Protein AF-A0A936FIH6-F1 (afdb_monomer)

Radius of gyration: 27.95 Å; Cα contacts (8 Å, |Δi|>4): 46; chains: 1; bounding box: 37×59×84 Å

Structure (mmCIF, N/CA/C/O backbone):
data_AF-A0A936FIH6-F1
#
_entry.id   AF-A0A936FIH6-F1
#
loop_
_atom_site.group_PDB
_atom_site.id
_atom_site.type_symbol
_atom_site.label_atom_id
_atom_site.label_alt_id
_atom_site.label_comp_id
_atom_site.label_asym_id
_atom_site.label_entity_id
_atom_site.label_seq_id
_atom_site.pdbx_PDB_ins_code
_atom_site.Cartn_x
_atom_site.Cartn_y
_atom_site.Cartn_z
_atom_site.occupancy
_atom_site.B_iso_or_equiv
_atom_site.auth_seq_id
_atom_site.auth_comp_id
_atom_site.auth_asym_id
_atom_site.auth_atom_id
_atom_site.pdbx_PDB_model_num
ATOM 1 N N . MET A 1 1 ? 15.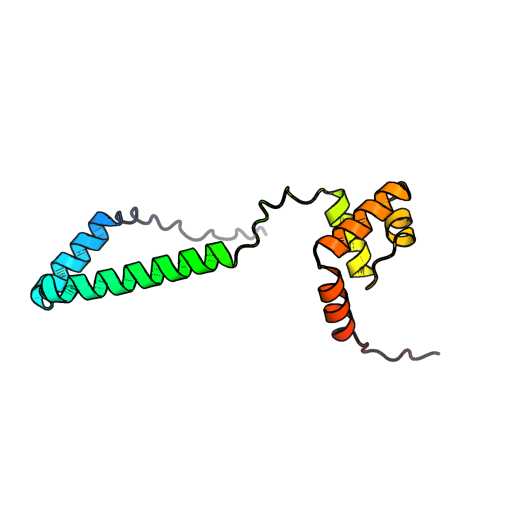488 43.685 -19.402 1.00 36.44 1 MET A N 1
ATOM 2 C CA . MET A 1 1 ? 14.540 43.730 -18.274 1.00 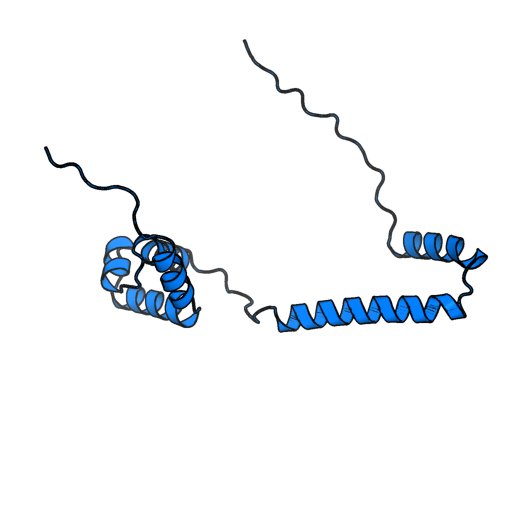36.44 1 MET A CA 1
ATOM 3 C C . MET A 1 1 ? 14.650 42.399 -17.545 1.00 36.44 1 MET A C 1
ATOM 5 O O . MET A 1 1 ? 14.474 41.386 -18.206 1.00 36.44 1 MET A O 1
ATOM 9 N N . ASN A 1 2 ? 15.029 42.391 -16.264 1.00 39.94 2 ASN A N 1
ATOM 10 C CA . ASN A 1 2 ? 15.051 41.181 -15.434 1.00 39.94 2 ASN A CA 1
ATOM 11 C C . ASN A 1 2 ? 13.846 41.230 -14.491 1.00 39.94 2 ASN A C 1
ATOM 13 O O . ASN A 1 2 ? 13.784 42.110 -13.634 1.00 39.94 2 ASN A O 1
ATOM 17 N N . ASP A 1 3 ? 12.910 40.301 -14.668 1.00 42.88 3 ASP A N 1
ATOM 18 C CA . ASP A 1 3 ? 11.798 40.062 -13.753 1.00 42.88 3 ASP A CA 1
ATOM 19 C C . ASP A 1 3 ? 12.302 39.298 -12.524 1.00 42.88 3 ASP A C 1
ATOM 21 O O . ASP A 1 3 ? 12.534 38.088 -12.558 1.00 42.88 3 ASP A O 1
ATOM 25 N N . THR A 1 4 ? 12.501 40.016 -11.422 1.00 49.62 4 THR A N 1
ATOM 26 C CA . THR A 1 4 ? 12.797 39.415 -10.122 1.00 49.62 4 THR A CA 1
ATOM 27 C C . THR A 1 4 ? 11.481 38.957 -9.500 1.00 49.62 4 THR A C 1
ATOM 29 O O . THR A 1 4 ? 10.720 39.766 -8.969 1.00 49.62 4 THR A O 1
ATOM 32 N N . ALA A 1 5 ? 11.196 37.656 -9.568 1.00 54.81 5 ALA A N 1
ATOM 33 C CA . ALA A 1 5 ? 10.110 37.047 -8.810 1.00 54.81 5 ALA A CA 1
ATOM 34 C C . ALA A 1 5 ? 10.328 37.319 -7.309 1.00 54.81 5 ALA A C 1
ATOM 36 O O . ALA A 1 5 ? 11.288 36.839 -6.706 1.00 54.81 5 ALA A O 1
ATOM 37 N N . SER A 1 6 ? 9.455 38.139 -6.723 1.00 54.72 6 SER A N 1
ATOM 38 C CA . SER A 1 6 ? 9.455 38.457 -5.297 1.00 54.72 6 SER A CA 1
ATOM 39 C C . SER A 1 6 ? 9.088 37.197 -4.507 1.00 54.72 6 SER A C 1
ATOM 41 O O . SER A 1 6 ? 7.960 36.711 -4.589 1.00 54.72 6 SER A O 1
ATOM 43 N N . ALA A 1 7 ? 10.061 36.624 -3.796 1.00 60.66 7 ALA A N 1
ATOM 44 C CA . ALA A 1 7 ? 9.838 35.483 -2.917 1.00 60.66 7 ALA A CA 1
ATOM 45 C C . ALA A 1 7 ? 8.918 35.894 -1.756 1.00 60.66 7 ALA A C 1
ATOM 47 O O . ALA A 1 7 ? 9.144 36.917 -1.108 1.00 60.66 7 ALA A O 1
ATOM 48 N N . ALA A 1 8 ? 7.874 35.099 -1.503 1.00 63.34 8 ALA A N 1
ATOM 49 C CA . ALA A 1 8 ? 6.945 35.328 -0.402 1.00 63.34 8 ALA A CA 1
ATOM 50 C C . ALA A 1 8 ? 7.693 35.370 0.949 1.00 63.34 8 ALA A C 1
ATOM 52 O O . ALA A 1 8 ? 8.635 34.595 1.141 1.00 63.34 8 ALA A O 1
ATOM 53 N N . PRO A 1 9 ? 7.292 36.246 1.890 1.00 68.50 9 PRO A N 1
ATOM 54 C CA . PRO A 1 9 ? 7.954 36.362 3.182 1.00 68.50 9 PRO A CA 1
ATOM 55 C C . PRO A 1 9 ? 7.906 35.021 3.917 1.00 68.50 9 PRO A C 1
ATOM 57 O O . PRO A 1 9 ? 6.835 34.435 4.092 1.00 68.50 9 PRO A O 1
ATOM 60 N N . VAL A 1 10 ? 9.078 34.544 4.341 1.00 71.25 10 VAL A N 1
ATOM 61 C CA . VAL A 1 10 ? 9.221 33.346 5.171 1.00 71.25 10 VAL A CA 1
ATOM 62 C C . VAL A 1 10 ? 8.495 33.622 6.484 1.00 71.25 10 VAL A C 1
ATOM 64 O O . VAL A 1 10 ? 8.960 34.402 7.312 1.00 71.25 10 VAL A O 1
ATOM 67 N N . ARG A 1 11 ? 7.300 33.049 6.642 1.00 76.94 11 ARG A N 1
ATOM 68 C CA . ARG A 1 11 ? 6.563 33.108 7.902 1.00 76.94 11 ARG A CA 1
ATOM 69 C C . ARG A 1 11 ? 7.258 32.188 8.890 1.00 76.94 11 ARG A C 1
ATOM 71 O O . ARG A 1 11 ? 7.201 30.971 8.735 1.00 76.94 11 ARG A O 1
ATOM 78 N N . ASP A 1 12 ? 7.913 32.790 9.871 1.00 81.19 12 ASP A N 1
ATOM 79 C CA . ASP A 1 12 ? 8.481 32.067 10.997 1.00 81.19 12 ASP A CA 1
ATOM 80 C C . ASP A 1 12 ? 7.325 31.648 11.913 1.00 81.19 12 ASP A C 1
ATOM 82 O O . ASP A 1 12 ? 6.673 32.484 12.546 1.00 81.19 12 ASP A O 1
ATOM 86 N N . TYR A 1 13 ? 6.978 30.364 11.873 1.00 74.19 13 TYR A N 1
ATOM 87 C CA . TYR A 1 13 ? 5.942 29.808 12.731 1.00 74.19 13 TYR A CA 1
ATOM 88 C C . TYR A 1 13 ? 6.600 29.285 14.005 1.00 74.19 13 TYR A C 1
ATOM 90 O O . TYR A 1 13 ? 7.602 28.572 13.912 1.00 74.19 13 TYR A O 1
ATOM 98 N N . PRO A 1 14 ? 6.041 29.585 15.192 1.00 81.25 14 PRO A N 1
ATOM 99 C CA . PRO A 1 14 ? 6.519 28.959 16.410 1.00 81.25 14 PRO A CA 1
ATOM 100 C C . PRO A 1 14 ? 6.408 27.432 16.279 1.00 81.25 14 PRO A C 1
ATOM 102 O O . PRO A 1 14 ? 5.500 26.938 15.596 1.00 81.25 14 PRO A O 1
ATOM 105 N N . PRO A 1 15 ? 7.318 26.678 16.916 1.00 82.88 15 PRO A N 1
ATOM 106 C CA . PRO A 1 15 ? 7.257 25.226 16.904 1.00 82.88 15 PRO A CA 1
ATOM 107 C C . PRO A 1 1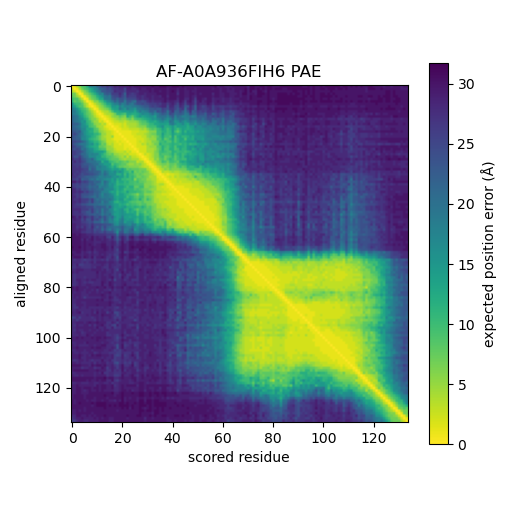5 ? 5.897 24.765 17.429 1.00 82.88 15 PRO A C 1
ATOM 109 O O . PRO A 1 15 ? 5.366 25.319 18.396 1.00 82.88 15 PRO A O 1
ATOM 112 N N . LEU A 1 16 ? 5.326 23.762 16.760 1.00 82.44 16 LEU A N 1
ATOM 113 C CA . LEU A 1 16 ? 4.071 23.176 17.203 1.00 82.44 16 LEU A CA 1
ATOM 114 C C . LEU A 1 16 ? 4.272 22.563 18.599 1.00 82.44 16 LEU A C 1
ATOM 116 O O . LEU A 1 16 ? 5.298 21.914 18.822 1.00 82.44 16 LEU A O 1
ATOM 120 N N . PRO A 1 17 ? 3.324 22.766 19.529 1.00 80.81 17 PRO A N 1
ATOM 121 C CA . PRO A 1 17 ? 3.367 22.111 20.828 1.00 80.81 17 PRO A CA 1
ATOM 122 C C . PRO A 1 17 ? 3.372 20.589 20.659 1.00 80.81 17 PRO A C 1
ATOM 124 O O . PRO A 1 17 ? 2.795 20.054 19.706 1.00 80.81 17 PRO A O 1
ATOM 127 N N . ASP A 1 18 ? 4.027 19.896 21.586 1.00 85.06 18 ASP A N 1
ATOM 128 C CA . ASP A 1 18 ? 3.999 18.438 21.622 1.00 85.06 18 ASP A CA 1
ATOM 129 C C . ASP A 1 18 ? 2.595 17.902 21.948 1.00 85.06 18 ASP A C 1
ATOM 131 O O . ASP A 1 18 ? 1.693 18.621 22.392 1.00 85.06 18 ASP A O 1
ATOM 135 N N . PHE A 1 19 ? 2.406 16.610 21.676 1.00 75.56 19 PHE A N 1
ATOM 136 C CA . PHE A 1 19 ? 1.120 15.942 21.849 1.00 75.56 19 PHE A CA 1
ATOM 137 C C . PHE A 1 19 ? 0.610 16.041 23.290 1.00 75.56 19 PHE A C 1
ATOM 139 O O . PHE A 1 19 ? -0.564 16.334 23.485 1.00 75.56 19 PHE A O 1
ATOM 146 N N . GLU A 1 20 ? 1.487 15.868 24.2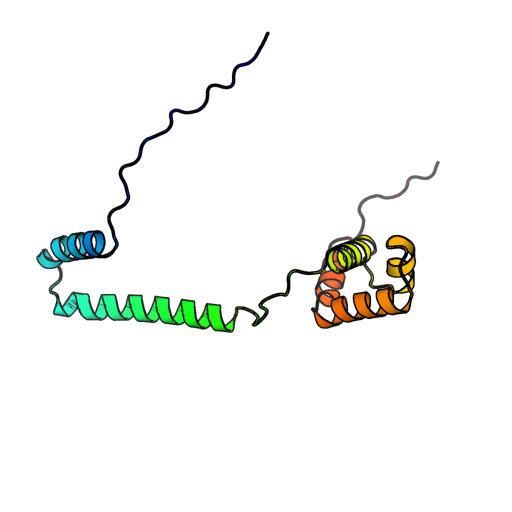81 1.00 79.44 20 GLU A N 1
ATOM 147 C CA . GLU A 1 20 ? 1.131 15.923 25.701 1.00 79.44 20 GLU A CA 1
ATOM 148 C C . GLU A 1 20 ? 0.625 17.319 26.099 1.00 79.44 20 GLU A C 1
ATOM 150 O O . GLU A 1 20 ? -0.387 17.451 26.785 1.00 79.44 20 GLU A O 1
ATOM 155 N N . THR A 1 21 ? 1.259 18.375 25.590 1.00 82.06 21 THR A N 1
ATOM 156 C CA . THR A 1 21 ? 0.854 19.768 25.807 1.00 82.06 21 THR A CA 1
ATOM 157 C C . THR A 1 21 ? -0.508 20.066 25.180 1.00 82.06 21 THR A C 1
ATOM 159 O O . THR A 1 21 ? -1.356 20.711 25.801 1.00 82.06 21 THR A O 1
ATOM 162 N N . VAL A 1 22 ? -0.748 19.593 23.953 1.00 81.25 22 VAL A N 1
ATOM 163 C CA . VAL A 1 22 ? -2.044 19.749 23.271 1.00 81.25 22 VAL A CA 1
ATOM 164 C C . VAL A 1 22 ? -3.136 18.968 24.001 1.00 81.25 22 VAL A C 1
ATOM 166 O O . VAL A 1 22 ? -4.220 19.499 24.244 1.00 81.25 22 VAL A O 1
ATOM 169 N N . GLU A 1 23 ? -2.841 17.733 24.388 1.00 76.19 23 GLU A N 1
ATOM 170 C CA . GLU A 1 23 ? -3.745 16.830 25.092 1.00 76.19 23 GLU A CA 1
ATOM 171 C C . GLU A 1 23 ? -4.153 17.407 26.458 1.00 76.19 23 GLU A C 1
ATOM 173 O O . GLU A 1 23 ? -5.344 17.530 26.752 1.00 76.19 23 GLU A O 1
ATOM 178 N N . GLN A 1 24 ? -3.193 17.893 27.250 1.00 77.38 24 GLN A N 1
ATOM 179 C CA . GLN A 1 24 ? -3.461 18.566 28.524 1.00 77.38 24 GLN A CA 1
ATOM 180 C C . GLN A 1 24 ? -4.259 19.862 28.351 1.00 77.38 24 GLN A C 1
ATOM 182 O O . GLN A 1 24 ? -5.146 20.142 29.160 1.00 77.38 24 GLN A O 1
ATOM 187 N N . HIS A 1 25 ? -3.985 20.654 27.309 1.00 79.31 25 HIS A N 1
ATOM 188 C CA . HIS A 1 25 ? -4.732 21.884 27.039 1.00 79.31 25 HIS A CA 1
ATOM 189 C C . HIS A 1 25 ? -6.199 21.592 26.699 1.00 79.31 25 HIS A C 1
ATOM 191 O O . HIS A 1 25 ? -7.106 22.218 27.254 1.00 79.31 25 HIS A O 1
ATOM 197 N N . ILE A 1 26 ? -6.441 20.606 25.832 1.00 73.88 26 ILE A N 1
ATOM 198 C CA . ILE A 1 26 ? -7.788 20.187 25.436 1.00 73.88 26 ILE A CA 1
ATOM 199 C C . ILE A 1 26 ? -8.524 19.585 26.637 1.00 73.88 26 ILE A C 1
ATOM 201 O O . ILE A 1 26 ? -9.638 20.004 26.942 1.00 73.88 26 ILE A O 1
ATOM 205 N N . TYR A 1 27 ? -7.904 18.670 27.385 1.00 71.81 27 TYR A N 1
ATOM 206 C CA . TYR A 1 27 ? -8.544 18.046 28.549 1.00 71.81 27 TYR A CA 1
ATOM 207 C C . TYR A 1 27 ? -8.753 19.011 29.707 1.00 71.81 27 TYR A C 1
ATOM 209 O O . TYR A 1 27 ? -9.793 18.955 30.366 1.00 71.81 27 TYR A O 1
ATOM 217 N N . GLY A 1 28 ? -7.828 19.946 29.921 1.00 72.19 28 GLY A N 1
ATOM 218 C CA . GLY A 1 28 ? -7.985 21.034 30.880 1.00 72.19 28 GLY A CA 1
ATOM 219 C C . GLY A 1 28 ? -9.175 21.933 30.540 1.00 72.19 28 GLY A C 1
ATOM 220 O O . GLY A 1 28 ? -9.962 22.268 31.427 1.00 72.19 28 GLY A O 1
ATOM 221 N N . ALA A 1 29 ? -9.359 22.268 29.259 1.00 73.19 29 ALA A N 1
ATOM 222 C CA . ALA A 1 29 ? -10.492 23.065 28.790 1.00 73.19 29 ALA A CA 1
ATOM 223 C C . ALA A 1 29 ? -11.827 22.296 28.855 1.00 73.19 29 ALA A C 1
ATOM 225 O O . ALA A 1 29 ? -12.850 22.855 29.261 1.00 73.19 29 ALA A O 1
ATOM 226 N N . CYS A 1 30 ? -11.823 21.007 28.507 1.00 67.44 30 CYS A N 1
ATOM 227 C CA . CYS A 1 30 ? -13.015 20.157 28.499 1.00 67.44 30 CYS A CA 1
ATOM 228 C C . CYS A 1 30 ? -13.490 19.760 29.905 1.00 67.44 30 CYS A C 1
ATOM 230 O O . CYS A 1 30 ? -14.692 19.575 30.092 1.00 67.44 30 CYS A O 1
ATOM 232 N N . ARG A 1 31 ? -12.600 19.717 30.912 1.00 66.56 31 ARG A N 1
ATOM 233 C CA . ARG A 1 31 ? -12.914 19.321 32.304 1.00 66.56 31 ARG A CA 1
ATOM 234 C C . ARG A 1 31 ? -14.016 20.140 32.977 1.00 66.56 31 ARG A C 1
ATOM 236 O O . ARG A 1 31 ? -14.578 19.706 33.977 1.00 66.56 31 ARG A O 1
ATOM 243 N N . ARG A 1 32 ? -14.301 21.341 32.462 1.00 68.50 32 ARG A N 1
ATOM 244 C CA . ARG A 1 32 ? -15.349 22.237 32.974 1.00 68.50 32 ARG A CA 1
ATOM 245 C C . ARG A 1 32 ? -16.757 21.853 32.503 1.00 68.50 32 ARG A C 1
ATOM 247 O O . ARG A 1 32 ? -17.726 22.302 33.105 1.00 68.50 32 ARG A O 1
ATOM 254 N N . TYR A 1 33 ? -16.860 21.039 31.452 1.00 71.81 33 TYR A N 1
ATOM 255 C CA . TYR A 1 33 ? -18.124 20.656 30.814 1.00 71.81 33 TYR A CA 1
ATOM 256 C C . TYR A 1 33 ? -18.321 19.142 30.724 1.00 71.81 33 TYR A C 1
ATOM 258 O O . TYR A 1 33 ? -19.455 18.678 30.690 1.00 71.81 33 TYR A O 1
ATOM 266 N N . ILE A 1 34 ? -17.228 18.380 30.687 1.00 71.00 34 ILE A N 1
ATOM 267 C CA . ILE A 1 34 ? -17.223 16.926 30.564 1.00 71.00 34 ILE A CA 1
ATOM 268 C C . ILE A 1 34 ? -16.295 16.398 31.652 1.00 71.00 34 ILE A C 1
ATOM 270 O O . ILE A 1 34 ? -15.113 16.747 31.705 1.00 71.00 34 ILE A O 1
ATOM 274 N N . THR A 1 35 ? -16.841 15.597 32.558 1.00 73.38 35 THR A N 1
ATOM 275 C CA . THR A 1 35 ? -16.062 14.975 33.627 1.00 73.38 35 THR A CA 1
ATOM 276 C C . THR A 1 35 ? -15.161 13.881 33.053 1.00 73.38 35 THR A C 1
ATOM 278 O O . THR A 1 35 ? -15.404 13.355 31.966 1.00 73.38 35 THR A O 1
ATOM 281 N N . GLN A 1 36 ? -14.073 13.553 33.753 1.00 68.75 36 GLN A N 1
ATOM 282 C CA . GLN A 1 36 ? -13.073 12.613 33.236 1.00 68.75 36 GLN A CA 1
ATOM 283 C C . GLN A 1 36 ? -13.669 11.225 32.948 1.00 68.75 36 GLN A C 1
ATOM 285 O O . GLN A 1 36 ? -13.302 10.615 31.951 1.00 68.75 36 GLN A O 1
ATOM 290 N N . ASP A 1 37 ? -14.645 10.785 33.742 1.00 79.25 37 ASP A N 1
ATOM 291 C CA . ASP A 1 37 ? -15.396 9.539 33.548 1.00 79.25 37 ASP A CA 1
ATOM 292 C C . ASP A 1 37 ? -16.250 9.529 32.270 1.00 79.25 37 ASP A C 1
ATOM 294 O O . ASP A 1 37 ? -16.462 8.473 31.682 1.00 79.25 37 ASP A O 1
ATOM 298 N N . MET A 1 38 ? -16.705 10.694 31.800 1.00 77.38 38 MET A N 1
ATOM 299 C CA . MET A 1 38 ? -17.421 10.820 30.526 1.00 77.38 38 MET A CA 1
ATOM 300 C C . MET A 1 38 ? -16.469 10.975 29.337 1.00 77.38 38 MET A C 1
ATOM 302 O O . MET A 1 38 ? -16.821 10.640 28.209 1.00 77.38 38 MET A O 1
ATOM 306 N N . LEU A 1 39 ? -15.265 11.489 29.580 1.00 76.50 39 LEU A N 1
ATOM 307 C CA . LEU A 1 39 ? -14.275 11.785 28.552 1.00 76.50 39 LEU A CA 1
ATOM 308 C C . LEU A 1 39 ? -13.409 10.558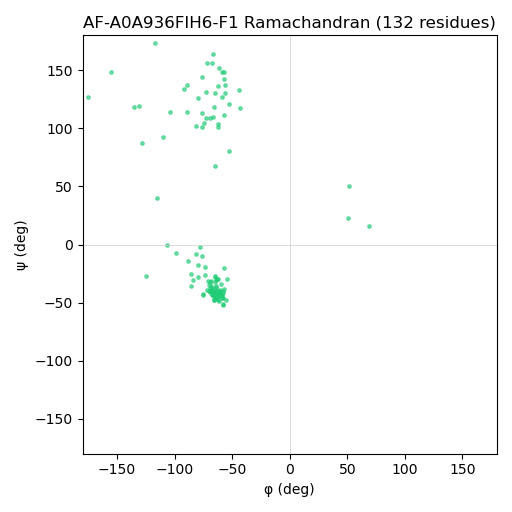 28.202 1.00 76.50 39 LEU A C 1
ATOM 310 O O . LEU A 1 39 ? -13.084 10.326 27.040 1.00 76.50 39 LEU A O 1
ATOM 314 N N . GLU A 1 40 ? -13.089 9.730 29.193 1.00 79.06 40 GLU A N 1
ATOM 315 C CA . GLU A 1 40 ? -12.336 8.482 29.044 1.00 79.06 40 GLU A CA 1
ATOM 316 C C . GLU A 1 40 ? -12.944 7.485 28.032 1.00 79.06 40 GLU A C 1
ATOM 318 O O . GLU A 1 40 ? -12.210 7.038 27.144 1.00 79.06 40 GLU A O 1
ATOM 323 N N . PRO A 1 41 ? -14.260 7.178 28.043 1.00 83.06 41 PRO A N 1
ATOM 324 C CA . PRO A 1 41 ? -14.850 6.308 27.023 1.00 83.06 41 PRO A CA 1
ATOM 325 C C . PRO A 1 41 ? -14.776 6.909 25.611 1.00 83.06 41 PRO A C 1
ATOM 327 O O . PRO A 1 41 ? -14.630 6.165 24.642 1.00 83.06 41 PRO A O 1
ATOM 330 N N . ILE A 1 42 ? -14.819 8.240 25.476 1.00 80.38 42 ILE A N 1
ATOM 331 C CA . ILE A 1 42 ? -14.689 8.926 24.180 1.00 80.38 42 ILE A CA 1
ATOM 332 C C . ILE A 1 42 ? -13.258 8.782 23.641 1.00 80.38 42 ILE A C 1
ATOM 334 O O . ILE A 1 42 ? -13.074 8.519 22.453 1.00 80.38 42 ILE A O 1
ATOM 338 N N . HIS A 1 43 ? -12.238 8.896 24.495 1.00 82.25 43 HIS A N 1
ATOM 339 C CA . HIS A 1 43 ? -10.845 8.685 24.078 1.00 82.25 43 HIS A CA 1
ATOM 340 C C . HIS A 1 43 ? -10.561 7.258 23.666 1.00 82.25 43 HIS A C 1
ATOM 342 O O . HIS A 1 43 ? -9.882 7.050 22.663 1.00 82.25 43 HIS A O 1
ATOM 348 N N . ASN A 1 44 ? -11.085 6.294 24.421 1.00 83.38 44 ASN A N 1
ATOM 349 C CA . ASN A 1 44 ? -10.914 4.885 24.100 1.00 83.38 44 ASN A CA 1
ATOM 350 C C . ASN A 1 44 ? -11.532 4.576 22.733 1.00 83.38 44 ASN A C 1
ATOM 352 O O . ASN A 1 44 ? -10.860 3.998 21.890 1.00 83.38 44 ASN A O 1
ATOM 356 N N . LEU A 1 45 ? -12.733 5.096 22.450 1.00 87.38 45 LEU A N 1
ATOM 357 C CA . LEU A 1 45 ? -13.374 4.934 21.144 1.00 87.38 45 LEU A CA 1
ATOM 358 C C . LEU A 1 45 ? -12.529 5.502 19.988 1.00 87.38 45 LEU A C 1
ATOM 360 O O . LEU A 1 45 ? -12.406 4.871 18.939 1.00 87.38 45 LEU A O 1
ATOM 364 N N . ILE A 1 46 ? -11.940 6.689 20.167 1.00 84.75 46 ILE A N 1
ATOM 365 C CA . ILE A 1 46 ? -11.082 7.317 19.150 1.00 84.75 46 ILE A CA 1
ATOM 366 C C . ILE A 1 46 ? -9.790 6.516 18.962 1.00 84.75 46 ILE A C 1
ATOM 368 O O . ILE A 1 46 ? -9.376 6.284 17.826 1.00 84.75 46 ILE A O 1
ATOM 372 N N . ARG A 1 47 ? -9.161 6.079 20.058 1.00 85.38 47 ARG A N 1
ATOM 373 C CA . ARG A 1 47 ? -7.940 5.268 20.023 1.00 85.38 47 ARG A CA 1
ATOM 374 C C . ARG A 1 47 ? -8.185 3.945 19.306 1.00 85.38 47 ARG A C 1
ATOM 376 O O . ARG A 1 47 ? -7.457 3.639 18.370 1.00 85.38 47 ARG A O 1
ATOM 383 N N . ASP A 1 48 ? -9.256 3.243 19.661 1.00 87.88 48 ASP A N 1
ATOM 384 C CA . ASP A 1 48 ? -9.638 1.972 19.048 1.00 87.88 48 ASP A CA 1
ATOM 385 C C . ASP A 1 48 ? -9.917 2.132 17.548 1.00 87.88 48 ASP A C 1
ATOM 387 O O . ASP A 1 48 ? -9.489 1.306 16.745 1.00 87.88 48 ASP A O 1
ATOM 391 N N . ALA A 1 49 ? -10.581 3.220 17.139 1.00 84.75 49 ALA A N 1
ATOM 392 C CA . ALA A 1 49 ? -10.829 3.509 15.728 1.00 84.75 49 ALA A CA 1
ATOM 393 C C . ALA A 1 49 ? -9.533 3.788 14.946 1.00 84.75 49 ALA A C 1
ATOM 395 O O . ALA A 1 49 ? -9.379 3.318 13.817 1.00 84.75 49 ALA A O 1
ATOM 396 N N . ILE A 1 50 ? -8.589 4.527 15.538 1.00 84.88 50 ILE A N 1
ATOM 397 C CA . ILE A 1 50 ? -7.277 4.807 14.935 1.00 84.88 50 ILE A CA 1
ATOM 398 C C . ILE A 1 50 ? -6.440 3.529 14.842 1.00 84.88 50 ILE A C 1
ATOM 400 O O . ILE A 1 50 ? -5.811 3.281 13.812 1.00 84.88 50 ILE A O 1
ATOM 404 N N . ASP A 1 51 ? -6.439 2.706 15.888 1.00 88.25 51 ASP A N 1
ATOM 405 C CA . ASP A 1 51 ? -5.705 1.443 15.909 1.00 88.25 51 ASP A CA 1
ATOM 406 C C . ASP A 1 51 ? -6.306 0.434 14.926 1.00 88.25 51 ASP A C 1
ATOM 408 O O . ASP A 1 51 ? -5.560 -0.249 14.221 1.00 88.25 51 ASP A O 1
ATOM 412 N N . ALA A 1 52 ? -7.634 0.397 14.786 1.00 85.06 52 ALA A N 1
ATOM 413 C CA . ALA A 1 52 ? -8.316 -0.390 13.766 1.00 85.06 52 ALA A CA 1
ATOM 414 C C . ALA A 1 52 ? -7.967 0.085 1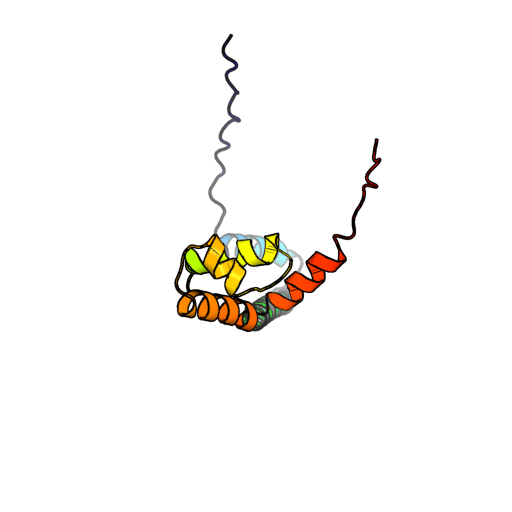2.346 1.00 85.06 52 ALA A C 1
ATOM 416 O O . ALA A 1 52 ? -7.621 -0.747 11.508 1.00 85.06 52 ALA A O 1
ATOM 417 N N . ASP A 1 53 ? -7.975 1.395 12.068 1.00 82.25 53 ASP A N 1
ATOM 418 C CA . ASP A 1 53 ? -7.547 1.939 10.767 1.00 82.25 53 ASP A CA 1
ATOM 419 C C . ASP A 1 53 ? -6.076 1.611 10.485 1.00 82.25 53 ASP A C 1
ATOM 421 O O . ASP A 1 53 ? -5.734 1.146 9.397 1.00 82.25 53 ASP A O 1
ATOM 425 N N . ARG A 1 54 ? -5.193 1.759 11.480 1.00 79.25 54 ARG A N 1
ATOM 426 C CA . ARG A 1 54 ? -3.778 1.390 11.361 1.00 79.25 54 ARG A CA 1
ATOM 427 C C . ARG A 1 54 ? -3.612 -0.106 11.093 1.00 79.25 54 ARG A C 1
ATOM 429 O O . ARG A 1 54 ? -2.817 -0.472 10.230 1.00 79.25 54 ARG A O 1
ATOM 436 N N . ALA A 1 55 ? -4.353 -0.966 11.787 1.00 79.81 55 ALA A N 1
ATOM 437 C CA . ALA A 1 55 ? -4.318 -2.412 11.588 1.00 79.81 55 ALA A CA 1
ATOM 438 C C . ALA A 1 55 ? -4.877 -2.813 10.217 1.00 79.81 55 ALA A C 1
ATOM 440 O O . ALA A 1 55 ? -4.307 -3.680 9.556 1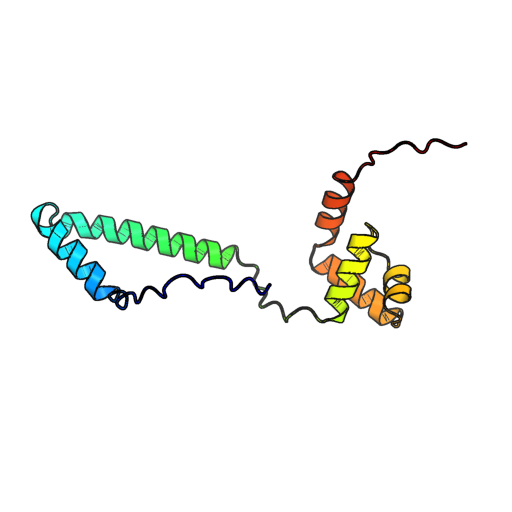.00 79.81 55 ALA A O 1
ATOM 441 N N . MET A 1 56 ? -5.949 -2.168 9.755 1.00 79.19 56 MET A N 1
ATOM 442 C CA . MET A 1 56 ? -6.494 -2.364 8.412 1.00 79.19 56 MET A CA 1
ATOM 443 C C . MET A 1 56 ? -5.514 -1.892 7.342 1.00 79.19 56 MET A C 1
ATOM 445 O O . MET A 1 56 ? -5.297 -2.606 6.372 1.00 79.19 56 MET A O 1
ATOM 449 N N . ARG A 1 57 ? -4.852 -0.745 7.522 1.00 69.62 57 ARG A N 1
ATOM 450 C CA . ARG A 1 57 ? -3.778 -0.283 6.629 1.00 69.62 57 ARG A CA 1
ATOM 451 C C . ARG A 1 57 ? -2.572 -1.210 6.644 1.00 69.62 57 ARG A C 1
ATOM 453 O O . ARG A 1 57 ? -1.963 -1.395 5.602 1.00 69.62 57 ARG A O 1
ATOM 460 N N . ALA A 1 58 ? -2.235 -1.809 7.783 1.00 65.88 58 ALA A N 1
ATOM 461 C CA . ALA A 1 58 ? -1.172 -2.806 7.868 1.00 65.88 58 ALA A CA 1
ATOM 462 C C . ALA A 1 58 ? -1.541 -4.117 7.148 1.00 65.88 58 ALA A C 1
ATOM 464 O O . ALA A 1 58 ? -0.661 -4.772 6.603 1.00 65.88 58 ALA A O 1
ATOM 465 N N . GLN A 1 59 ? -2.828 -4.478 7.109 1.00 60.41 59 GLN A N 1
ATOM 466 C CA . GLN A 1 59 ? -3.342 -5.652 6.388 1.00 60.41 59 GLN A CA 1
ATOM 467 C C . GLN A 1 59 ? -3.594 -5.382 4.894 1.00 60.41 59 GLN A C 1
ATOM 469 O O . GLN A 1 59 ? -3.474 -6.289 4.077 1.00 60.41 59 GLN A O 1
ATOM 474 N N . ALA A 1 60 ? -3.938 -4.143 4.534 1.00 53.75 60 ALA A N 1
ATOM 475 C CA . ALA A 1 60 ? -4.139 -3.685 3.159 1.00 53.75 60 ALA A CA 1
ATOM 476 C C . ALA A 1 60 ? -2.844 -3.188 2.501 1.00 53.75 60 ALA A C 1
ATOM 478 O O . ALA A 1 60 ? -2.795 -3.021 1.282 1.00 53.75 60 ALA A O 1
ATOM 479 N N . ALA A 1 61 ? -1.787 -2.953 3.281 1.00 45.19 61 ALA A N 1
ATOM 480 C CA . ALA A 1 61 ? -0.450 -2.826 2.744 1.00 45.19 61 ALA A CA 1
ATOM 481 C C . ALA A 1 61 ? -0.078 -4.196 2.167 1.00 45.19 61 ALA A C 1
ATOM 483 O O . ALA A 1 61 ? -0.021 -5.169 2.925 1.00 45.19 61 ALA A O 1
ATOM 484 N N . PRO A 1 62 ? 0.194 -4.321 0.856 1.00 45.97 62 PRO A N 1
ATOM 485 C CA . PRO A 1 62 ? 0.860 -5.519 0.395 1.00 45.97 62 PRO A CA 1
ATOM 486 C C . PRO A 1 62 ? 2.149 -5.616 1.210 1.00 45.97 62 PRO A C 1
ATOM 488 O O . PRO A 1 62 ? 2.882 -4.631 1.336 1.00 45.97 62 PRO A O 1
ATOM 491 N N . ALA A 1 63 ? 2.407 -6.786 1.791 1.00 46.59 63 ALA A N 1
ATOM 492 C CA . ALA A 1 63 ? 3.695 -7.143 2.364 1.00 46.59 63 ALA A CA 1
ATOM 493 C C . ALA A 1 63 ? 4.735 -7.211 1.234 1.00 46.59 63 ALA A C 1
ATOM 495 O O . ALA A 1 63 ? 5.232 -8.258 0.846 1.00 46.59 63 ALA A O 1
ATOM 496 N N . ALA A 1 64 ? 5.025 -6.059 0.659 1.00 48.59 64 ALA A N 1
ATOM 497 C CA . ALA A 1 64 ? 6.095 -5.803 -0.253 1.00 48.59 64 ALA A CA 1
ATOM 498 C C . ALA A 1 64 ? 6.796 -4.599 0.358 1.00 48.59 64 ALA A C 1
ATOM 500 O O . ALA A 1 64 ? 6.568 -3.445 -0.003 1.00 48.59 64 ALA A O 1
ATOM 501 N N . VAL A 1 65 ? 7.738 -4.889 1.253 1.00 49.19 65 VAL A N 1
ATOM 502 C CA . VAL A 1 65 ? 9.046 -4.251 1.126 1.00 49.19 65 VAL A CA 1
ATOM 503 C C . VAL A 1 65 ? 9.498 -4.513 -0.309 1.00 49.19 65 VAL A C 1
ATOM 505 O O . VAL A 1 65 ? 10.184 -5.487 -0.608 1.00 49.19 65 VAL A O 1
ATOM 508 N N . ALA A 1 66 ? 8.970 -3.709 -1.233 1.00 52.06 66 ALA A N 1
ATOM 509 C CA . ALA A 1 66 ? 9.291 -3.762 -2.632 1.00 52.06 66 ALA A CA 1
ATOM 510 C C . ALA A 1 66 ? 10.771 -3.434 -2.667 1.00 52.06 66 ALA A C 1
ATOM 512 O O . ALA A 1 66 ? 11.160 -2.275 -2.508 1.00 52.06 66 ALA A O 1
ATOM 513 N N . SER A 1 67 ? 11.598 -4.472 -2.815 1.00 56.53 67 SER A N 1
ATOM 514 C CA . SER A 1 67 ? 12.951 -4.287 -3.310 1.00 56.53 67 SER A CA 1
ATOM 515 C C . SER A 1 67 ? 12.809 -3.302 -4.462 1.00 56.53 67 SER A C 1
ATOM 517 O O . SER A 1 67 ? 12.018 -3.581 -5.373 1.00 56.53 67 SER A O 1
ATOM 519 N N . PRO A 1 68 ? 13.416 -2.107 -4.369 1.00 63.91 68 PRO A N 1
ATOM 520 C CA . PRO A 1 68 ? 13.129 -1.040 -5.306 1.00 63.91 68 PRO A CA 1
ATOM 521 C C . PRO A 1 68 ? 13.318 -1.608 -6.704 1.00 63.91 68 PRO A C 1
ATOM 523 O O . PRO A 1 68 ? 14.394 -2.132 -6.999 1.00 63.91 68 PRO A O 1
ATOM 526 N N . LEU A 1 69 ? 12.253 -1.571 -7.519 1.00 65.38 69 LEU A N 1
ATOM 527 C CA . LEU A 1 69 ? 12.248 -2.189 -8.845 1.00 65.38 69 LEU A CA 1
ATOM 528 C C . LEU A 1 69 ? 13.558 -1.850 -9.548 1.00 65.38 69 LEU A C 1
ATOM 530 O O . LEU A 1 69 ? 14.002 -0.695 -9.539 1.00 65.38 69 LEU A O 1
ATOM 534 N N . THR A 1 70 ? 14.211 -2.836 -10.147 1.00 79.81 70 THR A N 1
ATOM 535 C CA . THR A 1 70 ? 15.467 -2.558 -10.837 1.00 79.81 70 THR A CA 1
ATOM 536 C C . THR A 1 70 ? 15.209 -1.561 -11.969 1.00 79.81 70 THR A C 1
ATOM 538 O O . THR A 1 70 ? 14.114 -1.479 -12.541 1.00 79.81 70 THR A O 1
ATOM 541 N N . LYS A 1 71 ? 16.225 -0.768 -12.329 1.00 81.69 71 LYS A N 1
ATOM 542 C CA . LYS A 1 71 ? 16.117 0.179 -13.454 1.00 81.69 71 LYS A CA 1
ATOM 543 C C . LYS A 1 71 ? 15.675 -0.526 -14.743 1.00 81.69 71 LYS A C 1
ATOM 545 O O . LYS A 1 71 ? 15.017 0.092 -15.574 1.00 81.69 71 LYS A O 1
ATOM 550 N N . LEU A 1 72 ? 16.023 -1.805 -14.888 1.00 81.75 72 LEU A N 1
ATOM 551 C CA . LEU A 1 72 ? 15.660 -2.630 -16.031 1.00 81.75 72 LEU A CA 1
ATOM 552 C C . LEU A 1 72 ? 14.187 -3.074 -15.992 1.00 81.75 72 LEU A C 1
ATOM 554 O O . LEU A 1 72 ? 13.503 -2.926 -17.000 1.00 81.75 72 LEU A O 1
ATOM 558 N N . GLN A 1 73 ? 13.664 -3.485 -14.831 1.00 82.94 73 GLN A N 1
ATOM 559 C CA . GLN A 1 73 ? 12.236 -3.794 -14.647 1.00 82.94 73 GLN A CA 1
ATOM 560 C C . GLN A 1 73 ? 11.340 -2.593 -14.952 1.00 82.94 73 GLN A C 1
ATOM 562 O O . GLN A 1 73 ? 10.395 -2.717 -15.725 1.00 82.94 73 GLN A O 1
ATOM 567 N N . ARG A 1 74 ? 11.679 -1.399 -14.445 1.00 84.81 74 ARG A N 1
ATOM 568 C CA . ARG A 1 74 ? 10.917 -0.174 -14.759 1.00 84.81 74 ARG A CA 1
ATOM 569 C C . ARG A 1 74 ? 10.860 0.115 -16.259 1.00 84.81 74 ARG A C 1
ATOM 571 O O . ARG A 1 74 ? 9.824 0.525 -16.773 1.00 84.81 74 ARG A O 1
ATOM 578 N N . LYS A 1 75 ? 11.971 -0.105 -16.968 1.00 85.19 75 LYS A N 1
ATOM 579 C CA . LYS A 1 75 ? 12.024 0.067 -18.424 1.00 85.19 75 LYS A CA 1
ATOM 580 C C . LYS A 1 75 ? 11.190 -0.987 -19.157 1.00 85.19 75 LYS A C 1
ATOM 582 O O . LYS A 1 75 ? 10.505 -0.634 -20.109 1.00 85.19 75 LYS A O 1
ATOM 587 N N . ALA A 1 76 ? 11.217 -2.246 -18.717 1.00 85.38 76 ALA A N 1
ATOM 588 C CA . ALA A 1 76 ? 10.403 -3.314 -19.302 1.00 85.38 76 ALA A CA 1
ATOM 589 C C . ALA A 1 76 ? 8.901 -3.052 -19.132 1.00 85.38 76 ALA A C 1
ATOM 591 O O . ALA A 1 76 ? 8.148 -3.196 -20.094 1.00 85.38 76 ALA A O 1
ATOM 592 N N . ILE A 1 77 ? 8.488 -2.570 -17.956 1.00 84.25 77 ILE A N 1
ATOM 593 C CA . ILE A 1 77 ? 7.115 -2.127 -17.690 1.00 84.25 77 ILE A CA 1
ATOM 594 C C . ILE A 1 77 ? 6.729 -1.018 -18.676 1.00 84.25 77 ILE A C 1
ATOM 596 O O . ILE A 1 77 ? 5.753 -1.162 -19.404 1.00 84.25 77 ILE A O 1
ATOM 600 N N . ALA A 1 78 ? 7.534 0.042 -18.800 1.00 84.69 78 ALA A N 1
ATOM 601 C CA . ALA A 1 78 ? 7.255 1.124 -19.748 1.00 84.69 78 ALA A CA 1
ATOM 602 C C . ALA A 1 78 ? 7.131 0.634 -21.206 1.00 84.69 78 ALA A C 1
ATOM 604 O O . ALA A 1 78 ? 6.267 1.097 -21.951 1.00 84.69 78 ALA A O 1
ATOM 605 N N . VAL A 1 79 ? 7.959 -0.327 -21.625 1.00 84.19 79 VAL A N 1
ATOM 606 C CA . VAL A 1 79 ? 7.856 -0.945 -22.957 1.00 84.19 79 VAL A CA 1
ATOM 607 C C . VAL A 1 79 ? 6.531 -1.695 -23.129 1.00 84.19 79 VAL A C 1
ATOM 609 O O . VAL A 1 79 ? 5.883 -1.524 -24.159 1.00 84.19 79 VAL A O 1
ATOM 612 N N . CYS A 1 80 ? 6.098 -2.472 -22.137 1.00 84.38 80 CYS A N 1
ATOM 613 C CA . CYS A 1 80 ? 4.839 -3.218 -22.217 1.00 84.38 80 CYS A CA 1
ATOM 614 C C . CYS A 1 80 ? 3.618 -2.283 -22.216 1.00 84.38 80 CYS A C 1
ATOM 616 O O . CYS A 1 80 ? 2.730 -2.449 -23.046 1.00 84.38 80 CYS A O 1
ATOM 618 N N . PHE A 1 81 ? 3.621 -1.241 -21.377 1.00 80.94 81 PHE A N 1
ATOM 619 C CA . PHE A 1 81 ? 2.550 -0.233 -21.311 1.00 80.94 81 PHE A CA 1
ATOM 620 C C . PHE A 1 81 ? 2.472 0.669 -22.542 1.00 80.94 81 PHE A C 1
ATOM 622 O O . PHE A 1 81 ? 1.391 1.085 -22.934 1.00 80.94 81 PHE A O 1
ATOM 629 N N . THR A 1 82 ? 3.592 0.966 -23.200 1.00 81.50 82 THR A N 1
ATOM 630 C CA . THR A 1 82 ? 3.554 1.711 -24.474 1.00 81.50 82 THR A CA 1
ATOM 631 C C . THR A 1 82 ? 3.065 0.869 -25.647 1.00 81.50 82 THR A C 1
ATOM 633 O O . THR A 1 82 ? 2.664 1.432 -26.663 1.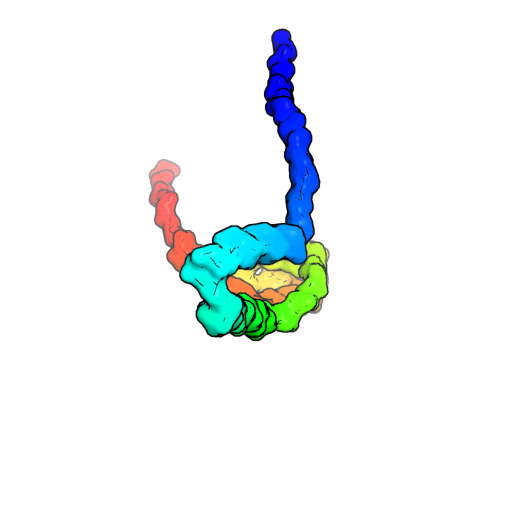00 81.50 82 THR A O 1
ATOM 636 N N . SER A 1 83 ? 3.111 -0.456 -25.519 1.00 79.19 83 SER A N 1
ATOM 637 C CA . SER A 1 83 ? 2.779 -1.402 -26.589 1.00 79.19 83 SER A CA 1
ATOM 638 C C . SER A 1 83 ? 1.435 -2.101 -26.355 1.00 79.19 83 SER A C 1
ATOM 640 O O . SER A 1 83 ? 1.046 -2.933 -27.173 1.00 79.19 83 SER A O 1
ATOM 642 N N . ASP A 1 84 ? 0.761 -1.780 -25.241 1.00 78.06 84 ASP A N 1
ATOM 643 C CA . ASP A 1 84 ? -0.496 -2.366 -24.755 1.00 78.06 84 ASP A CA 1
ATOM 644 C C . ASP A 1 84 ? -0.490 -3.911 -24.709 1.00 78.06 84 ASP A C 1
ATOM 646 O O . ASP A 1 84 ? -1.534 -4.558 -24.736 1.00 78.06 84 ASP A O 1
ATOM 650 N N . LYS A 1 85 ? 0.702 -4.523 -24.649 1.00 80.50 85 LYS A N 1
ATOM 651 C CA . LYS A 1 85 ? 0.903 -5.978 -24.600 1.00 80.50 85 LYS A CA 1
ATOM 652 C C . LYS A 1 85 ? 2.237 -6.336 -23.953 1.00 80.50 85 LYS A C 1
ATOM 654 O O . LYS A 1 85 ? 3.238 -5.637 -24.130 1.00 80.50 85 LYS A O 1
ATOM 659 N N . VAL A 1 86 ? 2.278 -7.480 -23.275 1.00 82.88 86 VAL A N 1
ATOM 660 C CA . VAL A 1 86 ? 3.525 -8.076 -22.778 1.00 82.88 86 VAL A CA 1
ATOM 661 C C . VAL A 1 86 ? 4.090 -8.997 -23.860 1.00 82.88 86 VAL A C 1
ATOM 663 O O . VAL A 1 86 ? 3.481 -10.003 -24.211 1.00 82.88 86 VAL A O 1
ATOM 666 N N . SER A 1 87 ? 5.247 -8.644 -24.425 1.00 84.44 87 SER A N 1
ATOM 667 C CA . SER A 1 87 ? 5.913 -9.429 -25.472 1.00 84.44 87 SER A CA 1
ATOM 668 C C . SER A 1 87 ? 7.407 -9.544 -25.198 1.00 84.44 87 SER A C 1
ATOM 670 O O . SER A 1 87 ? 8.129 -8.544 -25.204 1.00 84.44 87 SER A O 1
ATOM 672 N N . VAL A 1 88 ? 7.880 -10.781 -25.019 1.00 87.12 88 VAL A N 1
ATOM 673 C CA . VAL A 1 88 ? 9.292 -11.087 -24.732 1.00 87.12 88 VAL A CA 1
ATOM 674 C C . VAL A 1 88 ? 10.201 -10.557 -25.839 1.00 87.12 88 VAL A C 1
ATOM 676 O O . VAL A 1 88 ? 11.180 -9.869 -25.558 1.00 87.12 88 VAL A O 1
ATOM 679 N N . SER A 1 89 ? 9.846 -10.790 -27.104 1.00 86.19 89 SER A N 1
ATOM 680 C CA . SER A 1 89 ? 10.630 -10.326 -28.256 1.00 86.19 89 SER A CA 1
ATOM 681 C C . SER A 1 89 ? 10.683 -8.799 -28.357 1.00 86.19 89 SER A C 1
ATOM 683 O O . SER A 1 89 ? 11.681 -8.233 -28.803 1.00 86.19 89 SER A O 1
ATOM 685 N N . GLU A 1 90 ? 9.621 -8.110 -27.936 1.00 84.69 90 GLU A N 1
ATOM 686 C CA . GLU A 1 90 ? 9.574 -6.649 -27.956 1.00 84.69 90 GLU A CA 1
ATOM 687 C C . GLU A 1 90 ? 10.420 -6.037 -26.836 1.00 84.69 90 GLU A C 1
ATOM 689 O O . GLU A 1 90 ? 11.208 -5.124 -27.096 1.00 84.69 90 GLU A O 1
ATOM 694 N N . VAL A 1 91 ? 10.330 -6.587 -25.623 1.00 87.12 91 VAL A N 1
ATOM 695 C CA . VAL A 1 91 ? 11.181 -6.204 -24.486 1.00 87.12 91 VAL A CA 1
ATOM 696 C C . VAL A 1 91 ? 12.651 -6.464 -24.810 1.00 87.12 91 VAL A C 1
ATOM 698 O O . VAL A 1 91 ? 13.485 -5.583 -24.607 1.00 87.12 91 VAL A O 1
ATOM 701 N N . GLN A 1 92 ? 12.966 -7.616 -25.404 1.00 90.06 92 GLN A N 1
ATOM 702 C CA . GLN A 1 92 ? 14.315 -7.959 -25.847 1.00 90.06 92 GLN A CA 1
ATOM 703 C C . GLN A 1 92 ? 14.863 -6.930 -26.846 1.00 90.06 92 GLN A C 1
ATOM 705 O O . GLN A 1 92 ? 15.954 -6.398 -26.644 1.00 90.06 92 GLN A O 1
ATOM 710 N N . ARG A 1 93 ? 14.101 -6.611 -27.903 1.00 87.62 93 ARG A N 1
ATOM 711 C CA . ARG A 1 93 ? 14.538 -5.686 -28.960 1.00 87.62 93 ARG A CA 1
ATOM 712 C C . ARG A 1 93 ? 14.657 -4.244 -28.470 1.00 87.62 93 ARG A C 1
ATOM 714 O O . ARG A 1 93 ? 15.575 -3.549 -28.887 1.00 87.62 93 ARG A O 1
ATOM 721 N N . LYS A 1 94 ? 13.736 -3.774 -27.620 1.00 88.06 94 LYS A N 1
ATOM 722 C CA . LYS A 1 94 ? 13.742 -2.382 -27.131 1.00 88.06 94 LYS A CA 1
ATOM 723 C C . LYS A 1 94 ? 14.737 -2.142 -25.998 1.00 88.06 94 LYS A C 1
ATOM 725 O O . LYS A 1 94 ? 15.195 -1.014 -25.841 1.00 88.06 94 LYS A O 1
ATOM 730 N N . LEU A 1 95 ? 15.056 -3.166 -25.206 1.00 86.88 95 LEU A N 1
ATOM 731 C CA . LEU A 1 95 ? 16.030 -3.057 -24.116 1.00 86.88 95 LEU A CA 1
ATOM 732 C C . LEU A 1 95 ? 17.421 -3.583 -24.484 1.00 86.88 95 LEU A C 1
ATOM 734 O O . LEU A 1 95 ? 18.344 -3.382 -23.700 1.00 86.88 95 LEU A O 1
ATOM 738 N N . SER A 1 96 ? 17.578 -4.202 -25.660 1.00 89.12 96 SER A N 1
ATOM 739 C CA . SER A 1 96 ? 18.831 -4.798 -26.146 1.00 89.12 96 SER A CA 1
ATOM 740 C C . SER A 1 96 ? 19.461 -5.758 -25.129 1.00 89.12 96 SER A C 1
ATOM 742 O O . SER A 1 96 ? 20.636 -5.638 -24.790 1.00 89.12 96 SER A O 1
ATOM 744 N N . ILE A 1 97 ? 18.658 -6.694 -24.618 1.00 89.62 97 ILE A N 1
ATOM 745 C CA . ILE A 1 97 ? 19.051 -7.694 -23.608 1.00 89.62 97 ILE A CA 1
ATOM 746 C C . ILE A 1 97 ? 18.950 -9.123 -24.156 1.00 89.62 97 ILE A C 1
ATOM 748 O O . ILE A 1 97 ? 18.460 -9.338 -25.268 1.00 89.6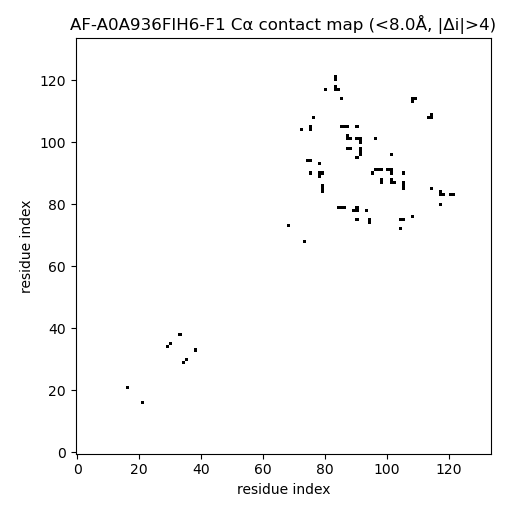2 97 ILE A O 1
ATOM 752 N N . SER A 1 98 ? 19.409 -10.112 -23.384 1.00 89.88 98 SER A N 1
ATOM 753 C CA . SER A 1 98 ? 19.247 -11.519 -23.751 1.00 89.88 98 SER A CA 1
ATOM 754 C C . SER A 1 98 ? 17.773 -11.946 -23.703 1.00 89.88 98 SER A C 1
ATOM 756 O O . SER A 1 98 ? 16.953 -11.351 -23.001 1.00 89.88 98 SER A O 1
ATOM 758 N N . TYR A 1 99 ? 17.425 -12.999 -24.447 1.00 87.88 99 TYR A N 1
ATOM 759 C CA . TYR A 1 99 ? 16.073 -13.563 -24.413 1.00 87.88 99 TYR A CA 1
ATOM 760 C C . TYR A 1 99 ? 15.701 -14.069 -23.009 1.00 87.88 99 TYR A C 1
ATOM 762 O O . TYR A 1 99 ? 14.583 -13.843 -22.555 1.00 87.88 99 TYR A O 1
ATOM 770 N N . ALA A 1 100 ? 16.650 -14.690 -22.300 1.00 87.62 100 ALA A N 1
ATOM 771 C CA . ALA A 1 100 ? 16.441 -15.195 -20.943 1.00 87.62 100 ALA A CA 1
ATOM 772 C C . ALA A 1 100 ? 16.134 -14.062 -19.945 1.00 87.62 100 ALA A C 1
ATOM 774 O O . ALA A 1 100 ? 15.211 -14.175 -19.134 1.00 87.62 100 ALA A O 1
ATOM 775 N N . ASP A 1 101 ? 16.840 -12.933 -20.054 1.00 85.06 101 ASP A N 1
ATOM 776 C CA . ASP A 1 101 ? 16.570 -11.753 -19.226 1.00 85.06 101 ASP A CA 1
ATOM 777 C C . ASP A 1 101 ? 15.212 -11.136 -19.575 1.00 85.06 101 ASP A C 1
ATOM 779 O O . ASP A 1 101 ? 14.433 -10.798 -18.686 1.00 85.06 101 ASP A O 1
ATOM 783 N N . ALA A 1 102 ? 14.885 -11.031 -20.867 1.00 86.75 102 ALA A N 1
ATOM 784 C CA . ALA A 1 102 ? 13.590 -10.525 -21.315 1.00 86.75 102 ALA A CA 1
ATOM 785 C C . ALA A 1 102 ? 12.428 -11.404 -20.830 1.00 86.75 102 ALA A C 1
ATOM 787 O O . ALA A 1 102 ? 11.398 -10.874 -20.410 1.00 86.75 102 ALA A O 1
ATOM 788 N N . GLN A 1 103 ? 12.599 -12.728 -20.843 1.00 88.56 103 GLN A N 1
ATOM 789 C CA . GLN A 1 103 ? 11.620 -13.679 -20.326 1.00 88.56 103 GLN A CA 1
ATOM 790 C C . GLN A 1 103 ? 11.431 -13.505 -18.817 1.00 88.56 103 GLN A C 1
ATOM 792 O O . GLN A 1 103 ? 10.296 -13.402 -18.360 1.00 88.56 103 GLN A O 1
ATOM 797 N N . THR A 1 104 ? 12.525 -13.382 -18.060 1.00 87.62 104 THR A N 1
ATOM 798 C CA . THR A 1 104 ? 12.484 -13.144 -16.608 1.00 87.62 104 THR A CA 1
ATOM 799 C C . THR A 1 104 ? 11.775 -11.829 -16.276 1.00 87.62 104 THR A C 1
ATOM 801 O O . THR A 1 104 ? 10.952 -11.768 -15.366 1.00 87.62 104 THR A O 1
ATOM 804 N N . LEU A 1 105 ? 12.034 -10.770 -17.049 1.00 88.06 105 LEU A N 1
ATOM 805 C CA . LEU A 1 105 ? 11.362 -9.481 -16.881 1.00 88.06 105 LEU A CA 1
ATOM 806 C C . LEU A 1 105 ? 9.868 -9.568 -17.201 1.00 88.06 105 LEU A C 1
ATOM 808 O O . LEU A 1 105 ? 9.066 -9.042 -16.435 1.00 88.06 105 LEU A O 1
ATOM 812 N N . CYS A 1 106 ? 9.479 -10.247 -18.281 1.00 86.12 106 CYS A N 1
ATOM 813 C CA . CYS A 1 106 ? 8.066 -10.434 -18.615 1.00 86.12 106 CYS A CA 1
ATOM 814 C C . CYS A 1 106 ? 7.344 -11.270 -17.553 1.00 86.12 106 CYS A C 1
ATOM 816 O O . CYS A 1 106 ? 6.255 -10.888 -17.138 1.00 86.12 106 CYS A O 1
ATOM 818 N N . GLN A 1 107 ? 7.970 -12.342 -17.056 1.00 85.06 107 GLN A N 1
ATOM 819 C CA . GLN A 1 107 ? 7.424 -13.147 -15.963 1.00 85.06 107 GLN A CA 1
ATOM 820 C C . GLN A 1 107 ? 7.231 -12.300 -14.702 1.00 85.06 107 GLN A C 1
ATOM 822 O O . GLN A 1 107 ? 6.155 -12.313 -14.120 1.00 85.06 107 GLN A O 1
ATOM 827 N N . SER A 1 108 ? 8.207 -11.450 -14.360 1.00 85.06 108 SER A N 1
ATOM 828 C CA . SER A 1 108 ? 8.073 -10.548 -13.210 1.00 85.06 108 SER A CA 1
ATOM 829 C C . SER A 1 108 ? 6.918 -9.547 -13.346 1.00 85.06 108 SER A C 1
ATOM 831 O O . SER A 1 108 ? 6.337 -9.156 -12.345 1.00 85.06 108 SER A O 1
ATOM 833 N N . ILE A 1 109 ? 6.549 -9.136 -14.566 1.00 84.12 109 ILE A N 1
ATOM 834 C CA . ILE A 1 109 ? 5.403 -8.238 -14.804 1.00 84.12 109 ILE A CA 1
ATOM 835 C C . ILE A 1 109 ? 4.077 -8.979 -14.577 1.00 84.12 109 ILE A C 1
ATOM 837 O O . ILE A 1 109 ? 3.150 -8.398 -14.012 1.00 84.12 109 ILE A O 1
ATOM 841 N N . VAL A 1 110 ? 4.004 -10.249 -14.989 1.00 83.31 110 VAL A N 1
ATOM 842 C CA . VAL A 1 110 ? 2.849 -11.130 -14.753 1.00 83.31 110 VAL A CA 1
ATOM 843 C C . VAL A 1 110 ? 2.694 -11.415 -13.259 1.00 83.31 110 VAL A C 1
ATOM 845 O O . VAL A 1 110 ? 1.611 -11.230 -12.716 1.00 83.31 110 VAL A O 1
ATOM 848 N N . ASP A 1 111 ? 3.781 -11.782 -12.579 1.00 81.69 111 ASP A N 1
ATOM 849 C CA . ASP A 1 111 ? 3.773 -12.105 -11.146 1.00 81.69 111 ASP A CA 1
ATOM 850 C C . ASP A 1 111 ? 3.385 -10.894 -10.276 1.00 81.69 111 ASP A C 1
ATOM 852 O O . ASP A 1 111 ? 2.788 -11.050 -9.214 1.00 81.69 111 ASP A O 1
ATOM 856 N N . LEU A 1 112 ? 3.692 -9.674 -10.734 1.00 78.56 112 LEU A N 1
ATOM 857 C CA . LEU A 1 112 ? 3.277 -8.423 -10.089 1.00 78.56 112 LEU A CA 1
ATOM 858 C C . LEU A 1 112 ? 1.806 -8.050 -10.359 1.00 78.56 112 LEU A C 1
ATOM 860 O O . LEU A 1 112 ? 1.348 -7.026 -9.854 1.00 78.56 112 LEU A O 1
ATOM 864 N N . GLY A 1 113 ? 1.071 -8.829 -11.160 1.00 78.06 113 GLY A N 1
ATOM 865 C CA . GLY A 1 113 ? -0.339 -8.581 -11.483 1.00 78.06 113 GLY A CA 1
ATOM 866 C C . GLY A 1 113 ? -0.580 -7.353 -12.367 1.00 78.06 113 GLY A C 1
ATOM 867 O O . GLY A 1 113 ? -1.702 -6.864 -12.465 1.00 78.06 113 GLY A O 1
ATOM 868 N N . LEU A 1 114 ? 0.459 -6.829 -13.027 1.00 73.00 114 LEU A N 1
ATOM 869 C CA . LEU A 1 114 ? 0.365 -5.616 -13.854 1.00 73.00 114 LEU A CA 1
ATOM 870 C C . LEU A 1 114 ? -0.302 -5.868 -15.218 1.00 73.00 114 LEU A C 1
ATOM 872 O O . LEU A 1 114 ? -0.604 -4.924 -15.949 1.00 73.00 114 LEU A O 1
ATOM 876 N N . THR A 1 115 ? -0.533 -7.131 -15.578 1.00 71.81 115 THR A N 1
ATOM 877 C CA . THR A 1 115 ? -1.225 -7.535 -16.810 1.00 71.81 115 THR A CA 1
ATOM 878 C C . THR A 1 115 ? -2.692 -7.126 -16.822 1.00 71.81 115 THR A C 1
ATOM 880 O O . THR A 1 115 ? -3.180 -6.662 -17.849 1.00 71.81 115 THR A O 1
ATOM 883 N N . ASP A 1 116 ? -3.374 -7.206 -15.682 1.00 67.56 116 ASP A N 1
ATOM 884 C CA . ASP A 1 116 ? -4.793 -6.850 -15.588 1.00 67.56 116 ASP A CA 1
ATOM 885 C C . ASP A 1 116 ? -4.990 -5.329 -15.718 1.00 67.56 116 ASP A C 1
ATOM 887 O O . ASP A 1 116 ? -5.987 -4.846 -16.264 1.00 67.56 116 ASP A O 1
ATOM 891 N N . GLU A 1 117 ? -4.013 -4.540 -15.254 1.00 60.97 117 GLU A N 1
ATOM 892 C CA . GLU A 1 117 ? -3.998 -3.090 -15.462 1.00 60.97 117 GLU A CA 1
ATOM 893 C C . GLU A 1 117 ? -3.752 -2.711 -16.926 1.00 60.97 117 GLU A C 1
ATOM 895 O O . GLU A 1 117 ? -4.389 -1.778 -17.420 1.00 60.97 117 GLU A O 1
ATOM 900 N N . LEU A 1 118 ? -2.898 -3.456 -17.638 1.00 59.09 118 LEU A N 1
ATOM 901 C CA . LEU A 1 118 ? -2.672 -3.284 -19.077 1.00 59.09 118 LEU A CA 1
ATOM 902 C C . LEU A 1 118 ? -3.969 -3.473 -19.879 1.00 59.09 118 LEU A C 1
ATOM 904 O O . LEU A 1 118 ? -4.297 -2.631 -20.722 1.00 59.09 118 LEU A O 1
ATOM 908 N N . GLU A 1 119 ? -4.754 -4.512 -19.580 1.00 59.06 119 GLU A N 1
ATOM 909 C CA . GLU A 1 119 ? -6.053 -4.732 -20.233 1.00 59.06 119 GLU A CA 1
ATOM 910 C C . GLU A 1 119 ? -7.034 -3.581 -19.957 1.00 59.06 119 GLU A C 1
ATOM 912 O O . GLU A 1 119 ? -7.684 -3.066 -20.873 1.00 59.06 119 GLU A O 1
ATOM 917 N N . ARG A 1 120 ? -7.086 -3.094 -18.711 1.00 54.72 120 ARG A N 1
ATOM 918 C CA . ARG A 1 120 ? -7.935 -1.956 -18.317 1.00 54.72 120 ARG A CA 1
ATOM 919 C C . ARG A 1 120 ? -7.540 -0.647 -19.002 1.00 54.72 120 ARG A C 1
ATOM 921 O O . ARG A 1 120 ? -8.422 0.142 -19.349 1.00 54.72 120 ARG A O 1
ATOM 928 N N . THR A 1 121 ? -6.247 -0.397 -19.213 1.00 54.38 121 THR A N 1
ATOM 929 C CA . THR A 1 121 ? -5.783 0.776 -19.974 1.00 54.38 121 THR A CA 1
ATOM 930 C C . THR A 1 121 ? -6.094 0.667 -21.462 1.00 54.38 121 THR A C 1
ATOM 932 O O . THR A 1 121 ? -6.464 1.672 -22.071 1.00 54.38 121 THR A O 1
ATOM 935 N N . SER A 1 122 ? -6.038 -0.542 -22.024 1.00 52.41 122 SER A N 1
ATOM 936 C CA . SER A 1 122 ? -6.351 -0.799 -23.433 1.00 52.41 122 SER A CA 1
ATOM 937 C C . SER A 1 122 ? -7.828 -0.501 -23.750 1.00 52.41 122 SER A C 1
ATOM 939 O O . SER A 1 122 ? -8.142 0.171 -24.731 1.00 52.41 122 SER A O 1
ATOM 941 N N . LEU A 1 123 ? -8.746 -0.861 -22.843 1.00 50.56 123 LEU A N 1
ATOM 942 C CA . LEU A 1 123 ? -10.186 -0.571 -22.957 1.00 50.56 123 LEU A CA 1
ATOM 943 C C . LEU A 1 123 ? -10.538 0.929 -22.920 1.00 50.56 123 LEU A C 1
ATOM 945 O O . LEU A 1 123 ? -11.538 1.338 -23.508 1.00 50.56 123 LEU A O 1
ATOM 949 N N . LYS A 1 124 ? -9.724 1.776 -22.275 1.00 49.91 124 LYS A N 1
ATOM 950 C CA . LYS A 1 124 ? -9.919 3.242 -22.262 1.00 49.91 124 LYS A CA 1
ATOM 951 C C . LYS A 1 124 ? -9.380 3.945 -23.511 1.00 49.91 124 LYS A C 1
ATOM 953 O O . LYS A 1 124 ? -9.618 5.141 -23.673 1.00 49.91 124 LYS A O 1
ATOM 958 N N . ARG A 1 125 ? -8.662 3.235 -24.385 1.00 45.53 125 ARG A N 1
ATOM 959 C CA . ARG A 1 125 ? -7.902 3.807 -25.504 1.00 45.53 125 ARG A CA 1
ATOM 960 C C . ARG A 1 125 ? -8.449 3.374 -26.870 1.00 45.53 125 ARG A C 1
ATOM 962 O O . ARG A 1 125 ? -7.686 3.113 -27.791 1.00 45.53 125 ARG A O 1
ATOM 969 N N . ALA A 1 126 ? -9.772 3.316 -27.028 1.00 38.25 126 ALA A N 1
ATOM 970 C CA . ALA A 1 126 ? -10.381 3.234 -28.359 1.00 38.25 126 ALA A CA 1
ATOM 971 C C . ALA A 1 126 ? -10.340 4.618 -29.064 1.00 38.25 126 ALA A C 1
ATOM 973 O O . ALA A 1 126 ? -10.449 5.649 -28.396 1.00 38.25 126 ALA A O 1
ATOM 974 N N . PRO A 1 127 ? -10.137 4.678 -30.394 1.00 44.28 127 PRO A N 1
ATOM 975 C CA . PRO A 1 127 ? -9.484 5.804 -31.063 1.00 44.28 127 PRO A CA 1
ATOM 976 C C . PRO A 1 127 ? -10.453 6.912 -31.499 1.00 44.28 127 PRO A C 1
ATOM 978 O O . PRO A 1 127 ? -11.478 6.642 -32.121 1.00 44.28 127 PRO A O 1
ATOM 981 N N . GLN A 1 128 ? -10.078 8.177 -31.292 1.00 45.25 128 GLN A N 1
ATOM 982 C CA . GLN A 1 128 ? -10.639 9.303 -32.045 1.00 45.25 128 GLN A CA 1
ATOM 983 C C . GLN A 1 128 ? -9.574 9.881 -32.977 1.00 45.25 128 GLN A C 1
ATOM 985 O O . GLN A 1 128 ? -8.777 10.715 -32.566 1.00 45.25 128 GLN A O 1
ATOM 990 N N . HIS A 1 129 ? -9.540 9.395 -34.221 1.00 39.19 129 HIS A N 1
ATOM 991 C CA . HIS A 1 129 ? -9.560 10.248 -35.417 1.00 39.19 129 HIS A CA 1
ATOM 992 C C . HIS A 1 129 ? -9.633 9.394 -36.701 1.00 39.19 129 HIS A C 1
ATOM 994 O O . HIS A 1 129 ? -8.795 8.511 -36.892 1.00 39.19 129 HIS A O 1
ATOM 1000 N N . PRO A 1 130 ? -10.599 9.644 -37.605 1.00 51.38 130 PRO A N 1
ATOM 1001 C CA . PRO A 1 130 ? -10.622 9.023 -38.924 1.00 51.38 130 PRO A CA 1
ATOM 1002 C C . PRO A 1 130 ? -9.531 9.621 -39.823 1.00 51.38 130 PRO A C 1
ATOM 1004 O O . PRO A 1 130 ? -9.393 10.838 -39.945 1.00 51.38 130 PRO A O 1
ATOM 1007 N N . ILE A 1 131 ? -8.769 8.741 -40.470 1.00 46.75 131 ILE A N 1
ATOM 1008 C CA . ILE A 1 131 ? -7.798 9.065 -41.518 1.00 46.75 131 ILE A CA 1
ATOM 1009 C C . ILE A 1 131 ? -8.576 9.529 -42.761 1.00 46.75 131 ILE A C 1
ATOM 1011 O O . ILE A 1 131 ? -9.209 8.708 -43.424 1.00 46.75 131 ILE A O 1
ATOM 1015 N N . GLN A 1 132 ? -8.523 10.821 -43.105 1.00 45.22 132 GLN A N 1
ATOM 1016 C CA . GLN A 1 132 ? -8.814 11.258 -44.474 1.00 45.22 132 GLN A CA 1
ATOM 1017 C C . GLN A 1 132 ? -7.602 10.921 -45.348 1.00 45.22 132 GLN A C 1
ATOM 1019 O O . GLN A 1 132 ? -6.520 11.473 -45.164 1.00 45.22 132 GLN A O 1
ATOM 1024 N N . ARG A 1 133 ? -7.790 9.986 -46.283 1.00 46.00 133 ARG A N 1
ATOM 1025 C CA . ARG A 1 133 ? -6.885 9.788 -47.418 1.00 46.00 133 ARG A CA 1
ATOM 1026 C C . ARG A 1 133 ? -7.198 10.848 -48.479 1.00 46.00 133 ARG A C 1
ATOM 1028 O O . ARG A 1 133 ? -8.349 10.937 -48.903 1.00 46.00 133 ARG A O 1
ATOM 1035 N N . GLN A 1 134 ? -6.182 11.597 -48.898 1.00 52.50 134 GLN A N 1
ATOM 1036 C CA . GLN A 1 134 ? -6.077 12.149 -50.252 1.00 52.50 134 GLN A CA 1
ATOM 1037 C C . GLN A 1 134 ? -5.023 11.344 -51.005 1.00 52.50 134 GLN A C 1
ATOM 1039 O O . GLN A 1 134 ? -4.056 10.905 -50.339 1.00 52.50 134 GLN A O 1
#

Foldseek 3Di:
DDDDDDDDDDDDDDDDDDPVVVVCVVCVVCCVPAPPVRVVVVVVVVVVVVVVVVVVVVVVPPPDPPPPQPPLLVVQLVQCLVVLHQDLVSSCVVVVDDSVVSVVSSVVCVVVVVNVVSVVVVVVCDDPDDDDDD

Sequence (134 aa):
MNDTASAAPVRDYPPLPDFETVEQHIYGACRRYITQDMLEPIHNLIRDAIDADRAMRAQAAPAAVASPLTKLQRKAIAVCFTSDKVSVSEVQRKLSISYADAQTLCQSIVDLGLTDELERTSLKRAPQHPIQRQ

Solvent-accessible surface area (backbone atoms only — not comparable to full-atom values): 8377 Å² total; per-residue (Å²): 138,84,88,77,81,78,75,77,80,84,77,85,71,78,82,78,77,54,69,67,58,50,49,49,52,51,50,62,65,41,51,81,83,44,49,68,83,68,45,49,62,54,50,49,52,53,49,53,52,51,51,48,50,51,51,48,49,61,68,68,41,73,96,56,87,64,71,75,74,49,78,63,50,56,50,45,49,52,52,24,64,76,63,66,46,89,47,47,71,55,41,16,67,76,67,73,53,53,67,69,57,22,43,52,49,50,50,52,41,54,77,68,55,52,56,64,54,40,54,56,53,51,71,75,62,73,84,92,76,86,83,82,83,128

Nearest PDB structures (foldseek):
  2ve8-assembly3_C  TM=9.432E-01  e=6.188E-02  Pseudomonas aeruginosa
  2ve9-assembly1_B  TM=9.706E-01  e=8.953E-02  Pseudomonas aeruginosa
  6pco-assembly1_B  TM=5.013E-01  e=3.182E+00  Bordetella bronchiseptica
  3e6m-assembly3_E  TM=5.064E-01  e=6.662E+00  Ruegeria pomeroyi

Secondary structure (DSSP, 8-state):
------PPP---PPPPPPHHHHHHHHHHHHTTTS-HHHHHHHHHHHHHHHHHHHHHHHHHS-S-------HHHHHHHHHHHHTTS--HHHHHHHHT--HHHHHHHHHHHHHTTHHHHHHHHHHT----------

pLDDT: mean 72.57, std 14.84, range [36.44, 90.06]

Mean predicted aligned error: 19.4 Å